Protein AF-A0AA90Q132-F1 (afdb_monomer_lite)

Secondary structure (DSSP, 8-state):
--------------------------GGGG---TTTS-HHHHHHHHHHTGGG-EEEESSPEES---TTTHHHHHHTTT---EEPEEEETT-S-----EEHHHHHHHHHHHHHHTEE-SSSB--PPPHHHHHHHHHHHHHHHHHHHHHHHHHHTTSS-TTS---PPPPP------

Foldseek 3Di:
DDDDDDDDDDDPPPPPPPPPPPPVPDLPPLDDDLVPDALVVVLVSQLVPLVVQEREDADKDFQSDDPVNLVVLLVCLPFPRKGHWYFYPPDPDEDGIDGSNQVSLQVLPQVVVRIPRPDRTTDDDDVVSSVVSVVVVVVVVVVVVVVVVVVVVVPPPPPDDDDDDDDDDDDDDD

pLDDT: mean 77.39, std 23.05, range [33.34, 98.44]

Radius of gyration: 30.95 Å; chains: 1; bounding box: 40×124×74 Å

Sequence (174 aa):
MKTLTKYALMLGFSFLFAAGSINSWSADDTGFDFSRESPTDFLIFLQKNKNQKIYFIREPVVNWLNDEHIPALIDLLDSQEECMSVALRASSMIQMGSTVGNEAAFLITGYRAGKFPANLSSRTLSEEDKNEIRAWWREIQTNNTFKRRSTHHYYADSHRPWKYPSFPRTLAKE

Structure (mmCIF, N/CA/C/O backbone):
data_AF-A0AA90Q132-F1
#
_entry.id   AF-A0AA90Q132-F1
#
loop_
_atom_site.group_PDB
_atom_site.id
_atom_site.type_symbol
_atom_site.label_atom_id
_atom_site.label_alt_id
_atom_site.label_comp_id
_atom_site.label_asym_id
_atom_site.label_entity_id
_atom_site.label_seq_id
_atom_site.pdbx_PDB_ins_code
_atom_site.Cartn_x
_atom_site.Cartn_y
_atom_site.Cartn_z
_atom_site.occupancy
_atom_site.B_iso_or_equiv
_atom_site.auth_seq_id
_atom_site.auth_comp_id
_atom_site.auth_asym_id
_atom_site.a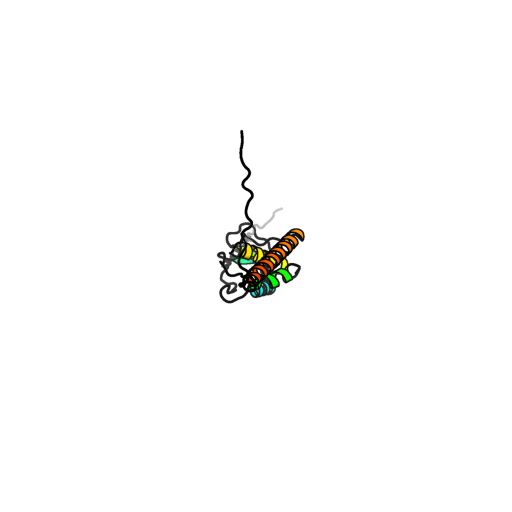uth_atom_id
_atom_site.pdbx_PDB_model_num
ATOM 1 N N . MET A 1 1 ? -15.739 76.592 22.055 1.00 39.75 1 MET A N 1
ATOM 2 C CA . MET A 1 1 ? -14.989 77.210 20.932 1.00 39.75 1 MET A CA 1
ATOM 3 C C . MET A 1 1 ? -13.580 77.497 21.442 1.00 39.75 1 MET A C 1
ATOM 5 O O . MET A 1 1 ? -13.490 78.213 22.417 1.00 39.75 1 MET A O 1
ATOM 9 N N . LYS A 1 2 ? -12.457 76.976 20.951 1.00 41.00 2 LYS A N 1
ATOM 10 C CA . LYS A 1 2 ? -12.086 76.211 19.756 1.00 41.00 2 LYS A CA 1
ATOM 11 C C . LYS A 1 2 ? -10.957 75.242 20.155 1.00 41.00 2 LYS A C 1
ATOM 13 O O . LYS A 1 2 ? -10.183 75.521 21.062 1.00 41.00 2 LYS A O 1
ATOM 18 N N . THR A 1 3 ? -10.923 74.116 19.462 1.00 43.38 3 THR A N 1
ATOM 19 C CA . THR A 1 3 ? -10.038 72.959 19.610 1.00 43.38 3 THR A CA 1
ATOM 20 C C . THR A 1 3 ? -8.593 73.239 19.171 1.00 43.38 3 THR A C 1
ATOM 22 O O . THR A 1 3 ? -8.357 73.615 18.024 1.00 43.38 3 THR A O 1
ATOM 25 N N . LEU A 1 4 ? -7.644 72.965 20.063 1.00 48.53 4 LEU A N 1
ATOM 26 C CA . LEU A 1 4 ? -6.229 72.651 19.817 1.00 48.53 4 LEU A CA 1
ATOM 27 C C . LEU A 1 4 ? -6.108 71.164 20.219 1.00 48.53 4 LEU A C 1
ATOM 29 O O . LEU A 1 4 ? -6.662 70.781 21.239 1.00 48.53 4 LEU A O 1
ATOM 33 N N . THR A 1 5 ? -5.510 70.223 19.494 1.00 44.28 5 THR A N 1
ATOM 34 C CA . THR A 1 5 ? -4.209 70.270 18.836 1.00 44.28 5 THR A CA 1
ATOM 35 C C . THR A 1 5 ? -4.123 69.075 17.880 1.00 44.28 5 THR A C 1
ATOM 37 O O . THR A 1 5 ? -4.525 67.968 18.232 1.00 44.28 5 THR A O 1
ATOM 40 N N . LYS A 1 6 ? -3.617 69.295 16.665 1.00 50.53 6 LYS A N 1
ATOM 41 C CA . LYS A 1 6 ? -3.332 68.253 15.673 1.00 50.53 6 LYS A CA 1
ATOM 42 C C . LYS A 1 6 ? -1.938 67.673 15.957 1.00 50.53 6 LYS A C 1
ATOM 44 O O . LYS A 1 6 ? -0.950 68.281 15.566 1.00 50.53 6 LYS A O 1
ATOM 49 N N . TYR A 1 7 ? -1.876 66.519 16.613 1.00 57.53 7 TYR A N 1
ATOM 50 C CA . TYR A 1 7 ? -0.712 65.622 16.624 1.00 57.53 7 TYR A CA 1
ATOM 51 C C . TYR A 1 7 ? -1.192 64.321 15.958 1.00 57.53 7 TYR A C 1
ATOM 53 O O . TYR A 1 7 ? -2.204 63.769 16.373 1.00 57.53 7 TYR A O 1
ATOM 61 N N . ALA A 1 8 ? -0.713 63.914 14.781 1.00 44.75 8 ALA A N 1
ATOM 62 C CA . ALA A 1 8 ? 0.640 63.434 14.503 1.00 44.75 8 ALA A CA 1
ATOM 63 C C . ALA A 1 8 ? 1.044 62.308 15.466 1.00 44.75 8 ALA A C 1
ATOM 65 O O . ALA A 1 8 ? 1.595 62.590 16.519 1.00 44.75 8 ALA A O 1
ATOM 66 N N . LEU A 1 9 ? 0.740 61.059 15.102 1.00 42.00 9 LEU A N 1
ATOM 67 C CA . LEU A 1 9 ? 1.592 59.868 15.261 1.00 42.00 9 LEU A CA 1
ATOM 68 C C . LEU A 1 9 ? 0.799 58.662 14.715 1.00 42.00 9 LEU A C 1
ATOM 70 O O . LEU A 1 9 ? -0.286 58.354 15.187 1.00 42.00 9 LEU A O 1
ATOM 74 N N . MET A 1 10 ? 1.206 58.103 13.575 1.00 45.69 10 MET A N 1
ATOM 75 C CA . MET A 1 10 ? 1.984 56.857 13.551 1.00 45.69 10 MET A CA 1
ATOM 76 C C . MET A 1 10 ? 1.264 55.690 14.237 1.00 45.69 10 MET A C 1
ATOM 78 O O . MET A 1 10 ? 1.509 55.405 15.400 1.00 45.69 10 MET A O 1
ATOM 82 N N . LEU A 1 11 ? 0.463 54.954 13.468 1.00 45.81 11 LEU A N 1
ATOM 83 C CA . LEU A 1 11 ? 0.339 53.507 13.633 1.00 45.81 11 LEU A CA 1
ATOM 84 C C . LEU A 1 11 ? 0.371 52.899 12.233 1.00 45.81 11 LEU A C 1
ATOM 86 O O . LEU A 1 11 ? -0.648 52.681 11.582 1.00 45.81 11 LEU A O 1
ATOM 90 N N . GLY A 1 12 ? 1.601 52.728 11.744 1.00 42.31 12 GLY A N 1
ATOM 91 C CA . GLY A 1 12 ? 1.884 51.914 10.576 1.00 42.31 12 GLY A CA 1
ATOM 92 C C . GLY A 1 12 ? 1.398 50.498 10.846 1.00 42.31 12 GLY A C 1
ATOM 93 O O . GLY A 1 12 ? 1.901 49.816 11.737 1.00 42.31 12 GLY A O 1
ATOM 94 N N . PHE A 1 13 ? 0.404 50.069 10.079 1.00 44.84 13 PHE A N 1
ATOM 95 C CA . PHE A 1 13 ? 0.028 48.669 9.996 1.00 44.84 13 PHE A CA 1
ATOM 96 C C . PHE A 1 13 ? 1.105 47.968 9.167 1.00 44.84 13 PHE A C 1
ATOM 98 O O . PHE A 1 13 ? 1.002 47.830 7.949 1.00 44.84 13 PHE A O 1
ATOM 105 N N . SER A 1 14 ? 2.189 47.582 9.836 1.00 43.19 14 SER A N 1
ATOM 106 C CA . SER A 1 14 ? 3.137 46.610 9.312 1.00 43.19 14 SER A CA 1
ATOM 107 C C . SER A 1 14 ? 2.397 45.284 9.164 1.00 43.19 14 SER A C 1
ATOM 109 O O . SER A 1 14 ? 2.371 44.466 10.081 1.00 43.19 14 SER A O 1
ATOM 111 N N . PHE A 1 15 ? 1.771 45.071 8.006 1.00 43.59 15 PHE A N 1
ATOM 112 C CA . PHE A 1 15 ? 1.463 43.731 7.533 1.00 43.59 15 PHE A CA 1
ATOM 113 C C . PHE A 1 15 ? 2.808 43.046 7.284 1.00 43.59 15 PHE A C 1
ATOM 115 O O . PHE A 1 15 ? 3.378 43.119 6.195 1.00 43.59 15 PHE A O 1
ATOM 122 N N . LEU A 1 16 ? 3.337 42.395 8.322 1.00 44.22 16 LEU A N 1
ATOM 123 C CA . LEU A 1 16 ? 4.221 41.263 8.120 1.00 44.22 16 LEU A CA 1
ATOM 124 C C . LEU A 1 16 ? 3.397 40.224 7.355 1.00 44.22 16 LEU A C 1
ATOM 126 O O . LEU A 1 16 ? 2.706 39.394 7.941 1.00 44.22 16 LEU A O 1
ATOM 130 N N . PHE A 1 17 ? 3.491 40.255 6.026 1.00 44.28 17 PHE A N 1
ATOM 131 C CA . PHE A 1 17 ? 3.510 39.009 5.287 1.00 44.28 17 PHE A CA 1
ATOM 132 C C . PHE A 1 17 ? 4.726 38.262 5.824 1.00 44.28 17 PHE A C 1
ATOM 134 O O . PHE A 1 17 ? 5.857 38.474 5.387 1.00 44.28 17 PHE A O 1
ATOM 141 N N . ALA A 1 18 ? 4.498 37.414 6.826 1.00 46.06 18 ALA A N 1
ATOM 142 C CA . ALA A 1 18 ? 5.323 36.240 6.961 1.00 46.06 18 ALA A CA 1
ATOM 143 C C . ALA A 1 18 ? 5.229 35.569 5.591 1.00 46.06 18 ALA A C 1
ATOM 145 O O . ALA A 1 18 ? 4.202 34.984 5.241 1.00 46.06 18 ALA A O 1
ATOM 146 N N . ALA A 1 19 ? 6.272 35.739 4.779 1.00 45.31 19 ALA A N 1
ATOM 147 C CA . ALA A 1 19 ? 6.611 34.765 3.771 1.00 45.31 19 ALA A CA 1
ATOM 148 C C . ALA A 1 19 ? 6.796 33.478 4.570 1.00 45.31 19 ALA A C 1
ATOM 150 O O . ALA A 1 19 ? 7.870 33.211 5.106 1.00 45.31 19 ALA A O 1
ATOM 151 N N . GLY A 1 20 ? 5.688 32.763 4.782 1.00 40.72 20 GLY A N 1
ATOM 152 C CA . GLY A 1 20 ? 5.710 31.397 5.237 1.00 40.72 20 GLY A CA 1
ATOM 153 C C . GLY A 1 20 ? 6.601 30.722 4.229 1.00 40.72 20 GLY A C 1
ATOM 154 O O . GLY A 1 20 ? 6.230 30.604 3.062 1.00 40.72 20 GLY A O 1
ATOM 155 N N . SER A 1 21 ? 7.825 30.441 4.664 1.00 42.78 21 SER A N 1
ATOM 156 C CA . SER A 1 21 ? 8.783 29.667 3.914 1.00 42.78 21 SER A CA 1
ATOM 157 C C . SER A 1 21 ? 8.028 28.413 3.514 1.00 42.78 21 SER A C 1
ATOM 159 O O . SER A 1 21 ? 7.738 27.552 4.346 1.00 42.78 21 SER A O 1
ATOM 161 N N . ILE A 1 22 ? 7.612 28.358 2.251 1.00 44.25 22 ILE A N 1
ATOM 162 C CA . ILE A 1 22 ? 7.293 27.112 1.583 1.00 44.25 22 ILE A CA 1
ATOM 163 C C . ILE A 1 22 ? 8.624 26.390 1.556 1.00 44.25 22 ILE A C 1
ATOM 165 O O . ILE A 1 22 ? 9.394 26.495 0.605 1.00 44.25 22 ILE A O 1
ATOM 169 N N . ASN A 1 23 ? 8.938 25.738 2.675 1.00 43.12 23 ASN A N 1
ATOM 170 C CA . ASN A 1 23 ? 9.980 24.748 2.729 1.00 43.12 23 ASN A CA 1
ATOM 171 C C . ASN A 1 23 ? 9.612 23.806 1.595 1.00 43.12 23 ASN A C 1
ATOM 173 O O . ASN A 1 23 ? 8.581 23.134 1.640 1.00 43.12 23 ASN A O 1
ATOM 177 N N . SER A 1 24 ? 10.393 23.890 0.521 1.00 39.69 24 SER A N 1
ATOM 178 C CA . SER A 1 24 ? 10.368 22.958 -0.583 1.00 39.69 24 SER A CA 1
ATOM 179 C C . SER A 1 24 ? 10.647 21.605 0.047 1.00 39.69 24 SER A C 1
ATOM 181 O O . SER A 1 24 ? 11.804 21.233 0.227 1.00 39.69 24 SER A O 1
ATOM 183 N N . TRP A 1 25 ? 9.579 20.924 0.457 1.00 41.41 25 TRP A N 1
ATOM 184 C CA . TRP A 1 25 ? 9.611 19.595 1.029 1.00 41.41 25 TRP A CA 1
ATOM 185 C C . TRP A 1 25 ? 10.136 18.700 -0.087 1.00 41.41 25 TRP A C 1
ATOM 187 O O . TRP A 1 25 ? 9.434 18.339 -1.036 1.00 41.41 25 TRP A O 1
ATOM 197 N N . SER A 1 26 ? 11.447 18.482 -0.060 1.00 39.34 26 SER A N 1
ATOM 198 C CA . SER A 1 26 ? 12.091 17.491 -0.892 1.00 39.34 26 SER A CA 1
ATOM 199 C C . SER A 1 26 ? 11.630 16.146 -0.358 1.00 39.34 26 SER A C 1
ATOM 201 O O . SER A 1 26 ? 11.848 15.835 0.809 1.00 39.34 26 SER A O 1
ATOM 203 N N . ALA A 1 27 ? 10.959 15.379 -1.210 1.00 46.25 27 ALA A N 1
ATOM 204 C CA . ALA A 1 27 ? 10.507 14.019 -0.934 1.00 46.25 27 ALA A CA 1
ATOM 205 C C . ALA A 1 27 ? 11.649 13.080 -0.476 1.00 46.25 27 ALA A C 1
ATOM 207 O O . ALA A 1 27 ? 11.389 12.046 0.129 1.00 46.25 27 ALA A O 1
ATOM 208 N N . ASP A 1 28 ? 12.906 13.468 -0.714 1.00 48.69 28 ASP A N 1
ATOM 209 C CA . ASP A 1 28 ? 14.078 12.629 -0.461 1.00 48.69 28 ASP A CA 1
ATOM 210 C C . ASP A 1 28 ? 14.627 12.749 0.981 1.00 48.69 28 ASP A C 1
ATOM 212 O O . ASP A 1 28 ? 15.424 11.912 1.390 1.00 48.69 28 ASP A O 1
ATOM 216 N N . ASP A 1 29 ? 14.192 13.726 1.791 1.00 50.12 29 ASP A N 1
ATOM 217 C CA . ASP A 1 29 ? 14.781 13.976 3.130 1.00 50.12 29 ASP A CA 1
ATOM 218 C C . ASP A 1 29 ? 14.084 13.208 4.278 1.00 50.12 29 ASP A C 1
ATOM 220 O O . ASP A 1 29 ? 14.482 13.290 5.437 1.00 50.12 29 ASP A O 1
ATOM 224 N N . THR A 1 30 ? 13.029 12.437 3.973 1.00 55.03 30 THR A N 1
ATOM 225 C CA . THR A 1 30 ? 12.282 11.628 4.964 1.00 55.03 30 THR A CA 1
ATOM 226 C C . THR A 1 30 ? 12.752 10.167 5.103 1.00 55.03 30 THR A C 1
ATOM 228 O O . THR A 1 30 ? 12.241 9.459 5.965 1.00 55.03 30 THR A O 1
ATOM 231 N N . GLY A 1 31 ? 13.756 9.718 4.335 1.00 71.88 31 GLY A N 1
ATOM 232 C CA . GLY A 1 31 ? 14.690 8.672 4.792 1.00 71.88 31 GLY A CA 1
ATOM 233 C C . GLY A 1 31 ? 14.300 7.184 4.718 1.00 71.88 31 GLY A C 1
ATOM 234 O O . GLY A 1 31 ? 14.988 6.390 5.351 1.00 71.88 31 GLY A O 1
ATOM 235 N N . PHE A 1 32 ? 13.261 6.775 3.977 1.00 89.88 32 PHE A N 1
ATOM 236 C CA . PHE A 1 32 ? 12.976 5.341 3.767 1.00 89.88 32 PHE A CA 1
ATOM 237 C C . PHE A 1 32 ? 13.800 4.766 2.603 1.00 89.88 32 PHE A C 1
ATOM 239 O O . PHE A 1 32 ? 13.752 5.299 1.491 1.00 89.88 32 PHE A O 1
ATOM 246 N N . ASP A 1 33 ? 14.532 3.674 2.836 1.00 92.19 33 ASP A N 1
ATOM 247 C CA . ASP A 1 33 ? 15.397 3.051 1.828 1.00 92.19 33 ASP A CA 1
ATOM 248 C C . ASP A 1 33 ? 14.713 1.859 1.138 1.00 92.19 33 ASP A C 1
ATOM 250 O O . ASP A 1 33 ? 14.815 0.708 1.570 1.00 92.19 33 ASP A O 1
ATOM 254 N N . PHE A 1 34 ? 14.068 2.127 -0.001 1.00 92.12 34 PHE A N 1
ATOM 255 C CA . PHE A 1 34 ? 13.414 1.108 -0.834 1.00 92.12 34 PHE A CA 1
ATOM 256 C C . PHE A 1 34 ? 14.363 0.016 -1.357 1.00 92.12 34 PHE A C 1
ATOM 258 O O . PHE A 1 34 ? 13.898 -1.031 -1.798 1.00 92.12 34 PHE A O 1
ATOM 265 N N . SER A 1 35 ? 15.684 0.223 -1.338 1.00 90.75 35 SER A N 1
ATOM 266 C CA . SER A 1 35 ? 16.638 -0.804 -1.775 1.00 90.75 35 SER A CA 1
ATOM 267 C C . SER A 1 35 ? 16.934 -1.850 -0.698 1.00 90.75 35 SER A C 1
ATOM 269 O O . SER A 1 35 ? 17.453 -2.923 -1.011 1.00 90.75 35 SER A O 1
ATOM 271 N N . ARG A 1 36 ? 16.608 -1.551 0.565 1.00 91.25 36 ARG A N 1
ATOM 272 C CA . ARG A 1 36 ? 16.961 -2.378 1.728 1.00 91.25 36 ARG A CA 1
ATOM 273 C C . ARG A 1 36 ? 15.764 -2.825 2.552 1.00 91.25 36 ARG A C 1
ATOM 275 O O . ARG A 1 36 ? 15.854 -3.860 3.206 1.00 91.25 36 ARG A O 1
ATOM 282 N N . GLU A 1 37 ? 14.690 -2.047 2.554 1.00 94.81 37 GLU A N 1
ATOM 283 C CA . GLU A 1 37 ? 13.533 -2.266 3.417 1.00 94.81 37 GLU A CA 1
ATOM 284 C C . GLU A 1 37 ? 12.365 -2.911 2.663 1.00 94.81 37 GLU A C 1
ATOM 286 O O . GLU A 1 37 ? 12.188 -2.733 1.452 1.00 94.81 37 GLU A O 1
ATOM 291 N N . SER A 1 38 ? 11.563 -3.692 3.391 1.00 95.81 38 SER A N 1
ATOM 292 C CA . SER A 1 38 ? 10.428 -4.420 2.826 1.00 95.81 38 SER A CA 1
ATOM 293 C C . SER A 1 38 ? 9.169 -3.545 2.716 1.00 95.81 38 SER A C 1
ATOM 295 O O . SER A 1 38 ? 9.051 -2.517 3.389 1.00 95.81 38 SER A O 1
ATOM 297 N N . PRO A 1 39 ? 8.160 -3.960 1.928 1.00 97.31 39 PRO A N 1
ATOM 298 C CA . PRO A 1 39 ? 6.874 -3.262 1.877 1.00 97.31 39 PRO A CA 1
ATOM 299 C C . PRO A 1 39 ? 6.164 -3.153 3.232 1.00 97.31 39 PRO A C 1
ATOM 301 O O . PRO A 1 39 ? 5.476 -2.169 3.491 1.00 97.31 39 PRO A O 1
ATOM 304 N N . THR A 1 40 ? 6.341 -4.132 4.120 1.00 97.50 40 THR A N 1
ATOM 305 C CA . THR A 1 40 ? 5.759 -4.083 5.467 1.00 97.50 40 THR A CA 1
ATOM 306 C C . THR A 1 40 ? 6.504 -3.086 6.356 1.00 97.50 40 THR A C 1
ATOM 308 O O . THR A 1 40 ? 5.863 -2.345 7.101 1.00 97.50 40 THR A O 1
ATOM 311 N N . ASP A 1 41 ? 7.834 -2.995 6.233 1.00 97.50 41 ASP A N 1
ATOM 312 C CA . ASP A 1 41 ? 8.627 -1.966 6.925 1.00 97.50 41 ASP A CA 1
ATOM 313 C C . ASP A 1 41 ? 8.196 -0.564 6.495 1.00 97.50 41 ASP A C 1
ATOM 315 O O . ASP A 1 41 ? 8.077 0.337 7.327 1.00 97.50 41 ASP A O 1
ATOM 319 N N . PHE A 1 42 ? 7.854 -0.400 5.215 1.00 97.56 42 PHE A N 1
ATOM 320 C CA . PHE A 1 42 ? 7.302 0.848 4.708 1.00 97.56 42 PHE A CA 1
ATOM 321 C C . PHE A 1 42 ? 5.981 1.208 5.389 1.00 97.56 42 PHE A C 1
ATOM 323 O O . PHE A 1 42 ? 5.832 2.330 5.864 1.00 97.56 42 PHE A O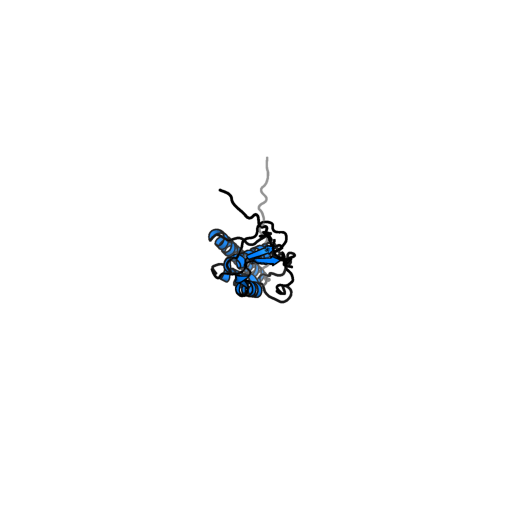 1
ATOM 330 N N . LEU A 1 43 ? 5.041 0.267 5.528 1.00 98.06 43 LEU A N 1
ATOM 331 C CA . LEU A 1 43 ? 3.785 0.518 6.249 1.00 98.06 43 LEU A CA 1
ATOM 332 C C . LEU A 1 43 ? 4.026 0.908 7.716 1.00 98.06 43 LEU A C 1
ATOM 334 O O . LEU A 1 43 ? 3.397 1.844 8.217 1.00 98.06 43 LEU A O 1
ATOM 338 N N . ILE A 1 44 ? 4.979 0.255 8.387 1.00 97.69 44 ILE A N 1
ATOM 339 C CA . ILE A 1 44 ? 5.391 0.605 9.755 1.00 97.69 44 ILE A CA 1
ATOM 340 C C . ILE A 1 44 ? 5.967 2.026 9.794 1.00 97.69 44 ILE A C 1
ATOM 342 O O . ILE A 1 44 ? 5.648 2.810 10.693 1.00 97.69 44 ILE A O 1
ATOM 346 N N . PHE A 1 45 ? 6.805 2.384 8.825 1.00 96.75 45 PHE A N 1
ATOM 347 C CA . PHE A 1 45 ? 7.348 3.729 8.682 1.00 96.75 45 PHE A CA 1
ATOM 348 C C . PHE A 1 45 ? 6.235 4.770 8.470 1.00 96.75 45 PHE A C 1
ATOM 350 O O . PHE A 1 45 ? 6.228 5.802 9.151 1.00 96.75 45 PHE A O 1
ATOM 357 N N . LEU A 1 46 ? 5.257 4.492 7.599 1.00 96.44 46 LEU A N 1
ATOM 358 C CA . LEU A 1 46 ? 4.117 5.380 7.350 1.00 96.44 46 LEU A CA 1
ATOM 359 C C . LEU A 1 46 ? 3.293 5.611 8.619 1.00 96.44 46 LEU A C 1
ATOM 361 O O . LEU A 1 46 ? 2.867 6.733 8.904 1.00 96.44 46 LEU A O 1
ATOM 365 N N . GLN A 1 47 ? 3.074 4.550 9.390 1.00 96.94 47 GLN A N 1
ATOM 366 C CA . GLN A 1 47 ? 2.325 4.597 10.638 1.00 96.94 47 GLN A CA 1
ATOM 367 C C . GLN A 1 47 ? 3.057 5.401 11.719 1.00 96.94 47 GLN A C 1
ATOM 369 O O . GLN A 1 47 ? 2.463 6.280 12.349 1.00 96.94 47 GLN A O 1
ATOM 374 N N . LYS A 1 48 ? 4.358 5.151 11.919 1.00 95.94 48 LYS A N 1
ATOM 375 C CA . LYS A 1 48 ? 5.185 5.875 12.903 1.00 95.94 48 LYS A CA 1
ATOM 376 C C . LYS A 1 48 ? 5.186 7.384 12.659 1.00 95.94 48 LYS A C 1
ATOM 378 O O . LYS A 1 48 ? 5.219 8.161 13.609 1.00 95.94 48 LYS A O 1
ATOM 383 N N . ASN A 1 49 ? 5.091 7.792 11.397 1.00 94.19 49 ASN A N 1
ATOM 384 C CA . ASN A 1 49 ? 5.139 9.189 10.977 1.00 94.19 49 ASN A CA 1
ATOM 385 C C . ASN A 1 49 ? 3.757 9.774 10.627 1.00 94.19 49 ASN A C 1
ATOM 387 O O . ASN A 1 49 ? 3.676 10.832 10.006 1.00 94.19 49 ASN A O 1
ATOM 391 N N . LYS A 1 50 ? 2.652 9.154 11.072 1.00 93.31 50 LYS A N 1
ATOM 392 C CA . LYS A 1 50 ? 1.262 9.551 10.750 1.00 93.31 50 LYS A CA 1
ATOM 393 C C . LYS A 1 50 ? 0.919 11.039 10.930 1.00 93.31 50 LYS A C 1
ATOM 395 O O . LYS A 1 50 ? -0.008 11.544 10.299 1.00 93.31 50 LYS A O 1
ATOM 400 N N . ASN A 1 51 ? 1.663 11.764 11.766 1.00 90.94 51 ASN A N 1
ATOM 401 C CA . ASN A 1 51 ? 1.470 13.198 11.995 1.00 90.94 51 ASN A CA 1
ATOM 402 C C . ASN A 1 51 ? 1.884 14.074 10.799 1.00 90.94 51 ASN A C 1
ATOM 404 O O . ASN A 1 51 ? 1.358 15.174 10.662 1.00 90.94 51 ASN A O 1
ATOM 408 N N . GLN A 1 52 ? 2.769 13.594 9.919 1.00 88.75 52 GLN A N 1
ATOM 409 C CA . GLN A 1 52 ? 3.165 14.295 8.688 1.00 88.75 52 GLN A CA 1
ATOM 410 C C . GLN A 1 52 ? 2.096 14.208 7.586 1.00 88.75 52 GLN A C 1
ATOM 412 O O . GLN A 1 52 ? 2.135 14.979 6.632 1.00 88.75 52 GLN A O 1
ATOM 417 N N . LYS A 1 53 ? 1.108 13.317 7.755 1.00 89.44 53 LYS A N 1
ATOM 418 C CA . LYS A 1 53 ? -0.067 13.088 6.897 1.00 89.44 53 LYS A CA 1
ATOM 419 C C . LYS A 1 53 ? 0.213 12.576 5.484 1.00 89.44 53 LYS A C 1
ATOM 421 O O . LYS A 1 53 ? -0.600 11.783 5.026 1.00 89.44 53 LYS A O 1
ATOM 426 N N . ILE A 1 54 ? 1.299 12.967 4.818 1.00 91.94 54 ILE A N 1
ATOM 427 C CA . ILE A 1 54 ? 1.636 12.524 3.457 1.00 91.94 54 ILE A CA 1
ATOM 428 C C . ILE A 1 54 ? 3.113 12.144 3.370 1.00 91.94 54 ILE A C 1
ATOM 430 O O . ILE A 1 54 ? 3.978 12.884 3.834 1.00 91.94 54 ILE A O 1
ATOM 434 N N . TYR A 1 55 ? 3.388 11.040 2.685 1.00 93.25 55 TYR A N 1
ATOM 435 C CA . TYR A 1 55 ? 4.703 10.679 2.185 1.00 93.25 55 TYR A CA 1
ATOM 436 C C . TYR A 1 55 ? 4.749 10.834 0.662 1.00 93.25 55 TYR A C 1
ATOM 438 O O . TYR A 1 55 ? 3.930 10.258 -0.062 1.00 93.25 55 TYR A O 1
ATOM 446 N N . PHE A 1 56 ? 5.714 11.612 0.171 1.00 92.12 56 PHE A N 1
ATOM 447 C CA . PHE A 1 56 ? 5.905 11.809 -1.261 1.00 92.12 56 PHE A CA 1
ATOM 448 C C . PHE A 1 56 ? 6.947 10.844 -1.811 1.00 92.12 56 PHE A C 1
ATOM 450 O O . PHE A 1 56 ? 8.051 10.751 -1.291 1.00 92.12 56 PHE A O 1
ATOM 457 N N . ILE A 1 57 ? 6.618 10.196 -2.923 1.00 91.62 57 ILE A N 1
ATOM 458 C CA . ILE A 1 57 ? 7.564 9.420 -3.718 1.00 91.62 57 ILE A CA 1
ATOM 459 C C . ILE A 1 57 ? 7.954 10.247 -4.939 1.00 91.62 57 ILE A C 1
ATOM 461 O O . ILE A 1 57 ? 7.101 10.779 -5.660 1.00 91.62 57 ILE A O 1
ATOM 465 N N . ARG A 1 58 ? 9.262 10.385 -5.161 1.00 89.44 58 ARG A N 1
ATOM 466 C CA . ARG A 1 58 ? 9.803 11.167 -6.273 1.00 89.44 58 ARG A CA 1
ATOM 467 C C . ARG A 1 58 ? 9.557 10.488 -7.617 1.00 89.44 58 ARG A C 1
ATOM 469 O O . ARG A 1 58 ? 9.077 11.138 -8.543 1.00 89.44 58 ARG A O 1
ATOM 476 N N . GLU A 1 59 ? 9.853 9.198 -7.700 1.00 90.31 59 GLU A N 1
ATOM 477 C CA . GLU A 1 59 ? 9.692 8.379 -8.899 1.00 90.31 59 GLU A CA 1
ATOM 478 C C . GLU A 1 59 ? 9.234 6.957 -8.542 1.00 90.31 59 GLU A C 1
ATOM 480 O O . GLU A 1 59 ? 9.576 6.469 -7.465 1.00 90.31 59 GLU A O 1
ATOM 485 N N . PRO A 1 60 ? 8.443 6.284 -9.400 1.00 93.00 60 PRO A N 1
ATOM 486 C CA . PRO A 1 60 ? 8.027 4.912 -9.137 1.00 93.00 60 PRO A CA 1
ATOM 487 C C . PRO A 1 60 ? 9.215 3.947 -9.057 1.00 93.00 60 PRO A C 1
ATOM 489 O O . PRO A 1 60 ? 10.074 3.930 -9.936 1.00 93.00 60 PRO A O 1
ATOM 492 N N . VAL A 1 61 ? 9.196 3.073 -8.057 1.00 93.06 61 VAL A N 1
ATOM 493 C CA . VAL A 1 61 ? 10.159 1.989 -7.868 1.00 93.06 61 VAL A CA 1
ATOM 494 C C . VAL A 1 61 ? 9.637 0.727 -8.558 1.00 93.06 61 VAL A C 1
ATOM 496 O O . VAL A 1 61 ? 8.496 0.310 -8.347 1.00 93.06 61 VAL A O 1
ATOM 499 N N . VAL A 1 62 ? 10.460 0.115 -9.406 1.00 94.38 62 VAL A N 1
ATOM 500 C CA . VAL A 1 62 ? 10.094 -1.054 -10.225 1.00 94.38 62 VAL A CA 1
ATOM 501 C C . VAL A 1 62 ? 10.572 -2.339 -9.549 1.00 94.38 62 VAL A C 1
ATOM 503 O O . VAL A 1 62 ? 11.666 -2.366 -8.996 1.00 94.38 62 VAL A O 1
ATOM 506 N N . ASN A 1 63 ? 9.770 -3.409 -9.611 1.00 90.62 63 ASN A N 1
ATOM 507 C CA . ASN A 1 63 ? 10.102 -4.745 -9.080 1.00 90.62 63 ASN A CA 1
ATOM 508 C C . ASN A 1 63 ? 10.472 -4.804 -7.582 1.00 90.62 63 ASN A C 1
ATOM 510 O O . ASN A 1 63 ? 11.094 -5.766 -7.139 1.00 90.62 63 ASN A O 1
ATOM 514 N N . TRP A 1 64 ? 10.094 -3.798 -6.790 1.00 95.19 64 TRP A N 1
ATOM 515 C CA . TRP A 1 64 ? 10.356 -3.793 -5.347 1.00 95.19 64 TRP A CA 1
ATOM 516 C C . TRP A 1 64 ? 9.443 -4.760 -4.573 1.00 95.19 64 TRP A C 1
ATOM 518 O O . TRP A 1 64 ? 9.856 -5.372 -3.589 1.00 95.19 64 TRP A O 1
ATOM 528 N N . LEU A 1 65 ? 8.205 -4.950 -5.040 1.00 96.00 65 LEU A N 1
ATOM 529 C CA . LEU A 1 65 ? 7.283 -5.943 -4.490 1.00 96.00 65 LEU A CA 1
ATOM 530 C C . LEU A 1 65 ? 7.389 -7.272 -5.244 1.00 96.00 65 LEU A C 1
ATOM 532 O O . LEU A 1 65 ? 7.502 -7.282 -6.468 1.00 96.00 65 LEU A O 1
ATOM 536 N N . ASN A 1 66 ? 7.274 -8.381 -4.516 1.00 94.44 66 ASN A N 1
ATOM 537 C CA . ASN A 1 66 ? 7.264 -9.740 -5.050 1.00 94.44 66 ASN A CA 1
ATOM 538 C C . ASN A 1 66 ? 6.163 -10.578 -4.366 1.00 94.44 66 ASN A C 1
ATOM 540 O O . ASN A 1 66 ? 5.530 -10.124 -3.408 1.00 94.44 66 ASN A O 1
ATOM 544 N N . ASP A 1 67 ? 5.949 -11.802 -4.852 1.00 94.00 67 ASP A N 1
ATOM 545 C CA . ASP A 1 67 ? 4.911 -12.729 -4.385 1.00 94.00 67 ASP A CA 1
ATOM 546 C C . ASP A 1 67 ? 4.969 -13.021 -2.875 1.00 94.00 67 ASP A C 1
ATOM 548 O O . ASP A 1 67 ? 3.926 -13.239 -2.257 1.00 94.00 67 ASP A O 1
ATOM 552 N N . GLU A 1 68 ? 6.160 -13.022 -2.268 1.00 94.62 68 GLU A N 1
ATOM 553 C CA . GLU A 1 68 ? 6.357 -13.354 -0.849 1.00 94.62 68 GLU A CA 1
ATOM 554 C C . GLU A 1 68 ? 5.821 -12.262 0.081 1.00 94.62 68 GLU A C 1
ATOM 556 O O . GLU A 1 68 ? 5.434 -12.544 1.214 1.00 94.62 68 GLU A O 1
ATOM 561 N N . HIS A 1 69 ? 5.736 -11.022 -0.404 1.00 96.19 69 HIS A N 1
ATOM 562 C CA . HIS A 1 69 ? 5.210 -9.897 0.366 1.00 96.19 69 HIS A CA 1
ATOM 563 C C . HIS A 1 69 ? 3.675 -9.870 0.407 1.00 96.19 69 HIS A C 1
ATOM 565 O O . HIS A 1 69 ? 3.087 -9.311 1.333 1.00 96.19 69 HIS A O 1
ATOM 571 N N . ILE A 1 70 ? 3.003 -10.466 -0.583 1.00 96.94 70 ILE A N 1
ATOM 572 C CA . ILE A 1 70 ? 1.550 -10.331 -0.761 1.00 96.94 70 ILE A CA 1
ATOM 573 C C . ILE A 1 70 ? 0.729 -10.898 0.404 1.00 96.94 70 ILE A C 1
ATOM 575 O O . ILE A 1 70 ? -0.187 -10.197 0.828 1.00 96.94 70 ILE A O 1
ATOM 579 N N . PRO A 1 71 ? 1.026 -12.084 0.977 1.00 97.12 71 PRO A N 1
ATOM 580 C CA . PRO A 1 71 ? 0.272 -12.601 2.119 1.00 97.12 71 PRO A CA 1
ATOM 581 C C . PRO A 1 71 ? 0.181 -11.608 3.284 1.00 97.12 71 PRO A C 1
ATOM 583 O O . PRO A 1 71 ? -0.916 -11.318 3.750 1.00 97.12 71 PRO A O 1
ATOM 586 N N . ALA A 1 72 ? 1.311 -11.014 3.683 1.00 97.69 72 ALA A N 1
ATOM 587 C CA . ALA A 1 72 ? 1.346 -10.057 4.787 1.00 97.69 72 ALA A CA 1
ATOM 588 C C . ALA A 1 72 ? 0.541 -8.784 4.479 1.00 97.69 72 ALA A C 1
ATOM 590 O O . ALA A 1 72 ? -0.135 -8.248 5.351 1.00 97.69 72 ALA A O 1
ATOM 591 N N . LEU A 1 73 ? 0.572 -8.309 3.230 1.00 98.06 73 LEU A N 1
ATOM 592 C CA . LEU A 1 73 ? -0.219 -7.148 2.813 1.00 98.06 73 LEU A CA 1
ATOM 593 C C . LEU A 1 73 ? -1.724 -7.455 2.770 1.00 98.06 73 LEU A C 1
ATOM 595 O O . LEU A 1 73 ? -2.531 -6.589 3.100 1.00 98.06 73 LEU A O 1
ATOM 599 N N . ILE A 1 74 ? -2.107 -8.677 2.386 1.00 97.94 74 ILE A N 1
ATOM 600 C CA . ILE A 1 74 ? -3.505 -9.130 2.391 1.00 97.94 74 ILE A CA 1
ATOM 601 C C . ILE A 1 74 ? -4.064 -9.143 3.817 1.00 97.94 74 ILE A C 1
ATOM 603 O O . ILE A 1 74 ? -5.181 -8.668 4.027 1.00 97.94 74 ILE A O 1
ATOM 607 N N . ASP A 1 75 ? -3.284 -9.620 4.788 1.00 97.75 75 ASP A N 1
ATOM 608 C CA . ASP A 1 75 ? -3.684 -9.671 6.201 1.00 97.75 75 ASP A CA 1
ATOM 609 C C . ASP A 1 75 ? -3.902 -8.271 6.804 1.00 97.75 75 ASP A C 1
ATOM 611 O O . ASP A 1 75 ? -4.665 -8.105 7.756 1.00 97.75 75 ASP A O 1
ATOM 615 N N . LEU A 1 76 ? -3.273 -7.242 6.229 1.00 98.19 76 LEU A N 1
ATOM 616 C CA . LEU A 1 76 ? -3.370 -5.860 6.696 1.00 98.19 76 LEU A CA 1
ATOM 617 C C . LEU A 1 76 ? -4.541 -5.070 6.095 1.00 98.19 76 LEU A C 1
ATOM 619 O O . LEU A 1 76 ? -4.811 -3.970 6.576 1.00 98.19 76 LEU A O 1
ATOM 623 N N . LEU A 1 77 ? -5.265 -5.595 5.097 1.00 97.75 77 LEU A N 1
ATOM 624 C CA . LEU A 1 77 ? -6.318 -4.861 4.366 1.00 97.75 77 LEU A CA 1
ATOM 625 C C . LEU A 1 77 ? -7.419 -4.268 5.262 1.00 97.75 77 LEU A C 1
ATOM 627 O O . LEU A 1 77 ? -7.985 -3.217 4.947 1.00 97.75 77 LEU A O 1
ATOM 631 N N . ASP A 1 78 ? -7.726 -4.923 6.379 1.00 97.19 78 ASP A N 1
ATOM 632 C CA . ASP A 1 78 ? -8.766 -4.477 7.312 1.00 97.19 78 ASP A CA 1
ATOM 633 C C . ASP A 1 78 ? -8.269 -3.473 8.354 1.00 97.19 78 ASP A C 1
ATOM 635 O O . ASP A 1 78 ? -9.081 -2.893 9.080 1.00 97.19 78 ASP A O 1
ATOM 639 N N . SER A 1 79 ? -6.959 -3.216 8.416 1.00 97.75 79 SER A N 1
ATOM 640 C CA . SER A 1 79 ? -6.389 -2.317 9.414 1.00 97.75 79 SER A CA 1
ATOM 641 C C . SER A 1 79 ? -6.918 -0.890 9.258 1.00 97.75 79 SER A C 1
ATOM 643 O O . SER A 1 79 ? -6.783 -0.249 8.211 1.00 97.75 79 SER A O 1
ATOM 645 N N . GLN A 1 80 ? -7.498 -0.388 10.348 1.00 97.19 80 GLN A N 1
ATOM 646 C CA . GLN A 1 80 ? -7.983 0.988 10.489 1.00 97.19 80 GLN A CA 1
ATOM 647 C C . GLN A 1 80 ? -6.960 1.896 11.179 1.00 97.19 80 GLN A C 1
ATOM 649 O O . GLN A 1 80 ? -7.262 3.043 11.501 1.00 97.19 80 GLN A O 1
ATOM 654 N N . GLU A 1 81 ? -5.754 1.393 11.444 1.00 97.94 81 GLU A N 1
ATOM 655 C CA . GLU A 1 81 ? -4.714 2.178 12.095 1.00 97.94 81 GLU A CA 1
ATOM 656 C C . GLU A 1 81 ? -4.277 3.331 11.191 1.00 97.94 81 GLU A C 1
ATOM 658 O O . GLU A 1 81 ? -3.926 3.127 10.030 1.00 97.94 81 GLU A O 1
ATOM 663 N N . GLU A 1 82 ? -4.295 4.550 11.726 1.00 97.62 82 GLU A N 1
ATOM 664 C CA . GLU A 1 82 ? -3.928 5.747 10.971 1.00 97.62 82 GLU A CA 1
ATOM 665 C C . GLU A 1 82 ? -2.448 5.746 10.569 1.00 97.62 82 GLU A C 1
ATOM 667 O O . GLU A 1 82 ? -1.560 5.480 11.386 1.00 97.62 82 GLU A O 1
ATOM 672 N N . CYS A 1 83 ? -2.176 6.148 9.331 1.00 97.12 83 CYS A N 1
ATOM 673 C CA . CYS A 1 83 ? -0.833 6.345 8.796 1.00 97.12 83 CYS A CA 1
ATOM 674 C C . CYS A 1 83 ? -0.791 7.530 7.817 1.00 97.12 83 CYS A C 1
ATOM 676 O O . CYS A 1 83 ? -1.801 8.197 7.562 1.00 97.12 83 CYS A O 1
ATOM 678 N N . MET A 1 84 ? 0.397 7.838 7.297 1.00 95.69 84 MET A N 1
ATOM 679 C CA . MET A 1 84 ? 0.526 8.764 6.170 1.00 95.69 84 MET A CA 1
ATOM 680 C C . MET A 1 84 ? -0.102 8.177 4.903 1.00 95.69 84 MET A C 1
ATOM 682 O O . MET A 1 84 ? 0.019 6.983 4.649 1.00 95.69 84 MET A O 1
ATOM 686 N N . SER A 1 85 ? -0.712 9.025 4.082 1.00 95.38 85 SER A N 1
ATOM 687 C CA . SER A 1 85 ? -1.040 8.679 2.699 1.00 95.38 85 SER A CA 1
ATOM 688 C C . SER A 1 85 ? 0.213 8.725 1.828 1.00 95.38 85 SER A C 1
ATOM 690 O O . SER A 1 85 ? 1.126 9.516 2.073 1.00 95.38 85 SER A O 1
ATOM 692 N N . VAL A 1 86 ? 0.261 7.911 0.776 1.00 94.88 86 VAL A N 1
ATOM 693 C CA . VAL A 1 86 ? 1.347 7.953 -0.214 1.00 94.88 86 VAL A CA 1
ATOM 694 C C . VAL A 1 86 ? 0.900 8.696 -1.469 1.00 94.88 86 VAL A C 1
ATOM 696 O O . VAL A 1 86 ? -0.197 8.459 -1.980 1.00 94.88 86 VAL A O 1
ATOM 699 N N . ALA A 1 87 ? 1.750 9.569 -2.007 1.00 93.81 87 ALA A N 1
ATOM 700 C CA . ALA A 1 87 ? 1.525 10.223 -3.294 1.00 93.81 87 ALA A CA 1
ATOM 701 C C . ALA A 1 87 ? 2.819 10.368 -4.100 1.00 93.81 87 ALA A C 1
ATOM 703 O O . ALA A 1 87 ? 3.894 10.579 -3.549 1.00 93.81 87 ALA A O 1
ATOM 704 N N . LEU A 1 88 ? 2.722 10.309 -5.426 1.00 91.12 88 LEU A N 1
ATOM 705 C CA . LEU A 1 88 ? 3.792 10.769 -6.301 1.00 91.12 88 LEU A CA 1
ATOM 706 C C . LEU A 1 88 ? 3.889 12.292 -6.225 1.00 91.12 88 LEU A C 1
ATOM 708 O O . LEU A 1 88 ? 2.874 12.988 -6.208 1.00 91.12 88 LEU A O 1
ATOM 712 N N . ARG A 1 89 ? 5.113 12.826 -6.257 1.00 87.50 89 ARG A N 1
ATOM 713 C CA . ARG A 1 89 ? 5.360 14.280 -6.229 1.00 87.50 89 ARG A CA 1
ATOM 714 C C . ARG A 1 89 ? 4.658 15.033 -7.366 1.00 87.50 89 ARG A C 1
ATOM 716 O O . ARG A 1 89 ? 4.335 16.204 -7.219 1.00 87.50 89 ARG A O 1
ATOM 723 N N . ALA A 1 90 ? 4.419 14.358 -8.489 1.00 86.62 90 ALA A N 1
ATOM 724 C CA . ALA A 1 90 ? 3.697 14.903 -9.636 1.00 86.62 90 ALA A CA 1
ATOM 725 C C . ALA A 1 90 ? 2.164 14.942 -9.455 1.00 86.62 90 ALA A C 1
ATOM 727 O O . ALA A 1 90 ? 1.464 15.415 -10.349 1.00 86.62 90 ALA A O 1
ATOM 728 N N . SER A 1 91 ? 1.622 14.425 -8.348 1.00 87.38 91 SER A N 1
ATOM 729 C CA . SER A 1 91 ? 0.179 14.408 -8.118 1.00 87.38 91 SER A CA 1
ATOM 730 C C . SER A 1 91 ? -0.369 15.807 -7.845 1.00 87.38 91 SER A C 1
ATOM 732 O O . SER A 1 91 ? 0.120 16.522 -6.972 1.00 87.38 91 SER A O 1
ATOM 734 N N . SER A 1 92 ? -1.441 16.170 -8.546 1.00 84.44 92 SER A N 1
ATOM 735 C CA . SER A 1 92 ? -2.223 17.381 -8.282 1.00 84.44 92 SER A CA 1
ATOM 736 C C . SER A 1 92 ? -3.363 17.161 -7.282 1.00 84.44 92 SER A C 1
ATOM 738 O O . SER A 1 92 ? -3.961 18.129 -6.818 1.00 84.44 92 SER A O 1
ATOM 740 N N . MET A 1 93 ? -3.691 15.904 -6.958 1.00 79.81 93 MET A N 1
ATOM 741 C CA . MET A 1 93 ? -4.759 15.535 -6.024 1.00 79.81 93 MET A CA 1
ATOM 742 C C . MET A 1 93 ? -4.180 14.657 -4.920 1.00 79.81 93 MET A C 1
ATOM 744 O O . MET A 1 93 ? -3.832 13.492 -5.137 1.00 79.81 93 MET A O 1
ATOM 748 N N . ILE A 1 94 ? -4.058 15.239 -3.729 1.00 81.38 94 ILE A N 1
ATOM 749 C CA . ILE A 1 94 ? -3.377 14.611 -2.603 1.00 81.38 94 ILE A CA 1
ATOM 750 C C . ILE A 1 94 ? -4.377 14.420 -1.469 1.00 81.38 94 ILE A C 1
ATOM 752 O O . ILE A 1 94 ? -4.935 15.382 -0.942 1.00 81.38 94 ILE A O 1
ATOM 756 N N . GLN A 1 95 ? -4.605 13.161 -1.105 1.00 84.88 95 GLN A N 1
ATOM 757 C CA . GLN A 1 95 ? -5.350 12.808 0.094 1.00 84.88 95 GLN A CA 1
ATOM 758 C C . GLN A 1 95 ? -4.469 13.057 1.322 1.00 84.88 95 GLN A C 1
ATOM 760 O O . GLN A 1 95 ? -3.296 12.695 1.317 1.00 84.88 95 GLN A O 1
ATOM 765 N N . MET A 1 96 ? -5.022 13.657 2.376 1.00 87.06 96 MET A N 1
ATOM 766 C CA . MET A 1 96 ? -4.308 13.894 3.634 1.00 87.06 96 MET A CA 1
ATOM 767 C C . MET A 1 96 ? -4.560 12.740 4.606 1.00 87.06 96 MET A C 1
ATOM 769 O O . MET A 1 96 ? -5.666 12.618 5.129 1.00 87.06 96 MET A O 1
ATOM 773 N N . GLY A 1 97 ? -3.530 11.948 4.904 1.00 89.88 97 GLY A N 1
ATOM 774 C CA . GLY A 1 97 ? -3.641 10.810 5.814 1.00 89.88 97 GLY A CA 1
ATOM 775 C C . GLY A 1 97 ? -4.386 9.615 5.212 1.00 89.88 97 GLY A C 1
ATOM 776 O O . GLY A 1 97 ? -5.124 9.721 4.229 1.00 89.88 97 GLY A O 1
ATOM 777 N N . SER A 1 98 ? -4.160 8.451 5.810 1.00 96.19 98 SER A N 1
ATOM 778 C CA . SER A 1 98 ? -4.718 7.181 5.357 1.00 96.19 98 SER A CA 1
ATOM 779 C C . SER A 1 98 ? -4.792 6.176 6.507 1.00 96.19 98 SER A C 1
ATOM 781 O O . SER A 1 98 ? -4.523 6.513 7.663 1.00 96.19 98 SER A O 1
ATOM 783 N N . THR A 1 99 ? -5.142 4.933 6.191 1.00 97.81 99 THR A N 1
ATOM 784 C CA . THR A 1 99 ? -5.030 3.795 7.107 1.00 97.81 99 THR A CA 1
ATOM 785 C C . THR A 1 99 ? -4.041 2.778 6.561 1.00 97.81 99 THR A C 1
ATOM 787 O O . THR A 1 99 ? -3.842 2.686 5.348 1.00 97.81 99 THR A O 1
ATOM 790 N N . VAL A 1 100 ? -3.440 1.985 7.450 1.00 98.31 100 VAL A N 1
ATOM 791 C CA . VAL A 1 100 ? -2.509 0.916 7.060 1.00 98.31 100 VAL A CA 1
ATOM 792 C C . VAL A 1 100 ? -3.160 -0.029 6.044 1.00 98.31 100 VAL A C 1
ATOM 794 O O . VAL A 1 100 ? -2.505 -0.417 5.081 1.00 98.31 100 VAL A O 1
ATOM 797 N N . GLY A 1 101 ? -4.456 -0.335 6.183 1.00 98.12 101 GLY A N 1
ATOM 798 C CA . GLY A 1 101 ? -5.170 -1.177 5.222 1.00 98.12 101 GLY A CA 1
ATOM 799 C C . GLY A 1 101 ? -5.315 -0.561 3.828 1.00 98.12 101 GLY A C 1
ATOM 800 O O . GLY A 1 101 ? -5.151 -1.265 2.829 1.00 98.12 101 GLY A O 1
ATOM 801 N N . ASN A 1 102 ? -5.551 0.751 3.733 1.00 97.75 102 ASN A N 1
ATOM 802 C CA . ASN A 1 102 ? -5.613 1.447 2.443 1.00 97.75 102 ASN A CA 1
ATOM 803 C C . ASN A 1 102 ? -4.237 1.486 1.758 1.00 97.75 102 ASN A C 1
ATOM 805 O O . ASN A 1 102 ? -4.140 1.229 0.557 1.00 97.75 102 ASN A O 1
ATOM 809 N N . GLU A 1 103 ? -3.161 1.744 2.507 1.00 98.00 103 GLU A N 1
ATOM 810 C CA . GLU A 1 103 ? -1.805 1.755 1.943 1.00 98.00 103 GLU A CA 1
ATOM 811 C C . GLU A 1 103 ? -1.309 0.345 1.583 1.00 98.00 103 GLU A C 1
ATOM 813 O O . GLU A 1 103 ? -0.651 0.168 0.557 1.00 98.00 103 GLU A O 1
ATOM 818 N N . ALA A 1 104 ? -1.690 -0.687 2.344 1.00 98.44 104 ALA A N 1
ATOM 819 C CA . ALA A 1 104 ? -1.417 -2.081 1.990 1.00 98.44 104 ALA A CA 1
ATOM 820 C C . ALA A 1 104 ? -2.067 -2.454 0.649 1.00 98.44 104 ALA A C 1
ATOM 822 O O . ALA A 1 104 ? -1.433 -3.046 -0.228 1.00 98.44 104 ALA A O 1
ATOM 823 N N . ALA A 1 105 ? -3.312 -2.038 0.433 1.00 97.94 105 ALA A N 1
ATOM 824 C CA . ALA A 1 105 ? -3.986 -2.224 -0.843 1.00 97.94 105 ALA A CA 1
ATOM 825 C C . ALA A 1 105 ? -3.339 -1.420 -1.986 1.00 97.94 105 ALA A C 1
ATOM 827 O O . ALA A 1 105 ? -3.273 -1.890 -3.129 1.00 97.94 105 ALA A O 1
ATOM 828 N N . PHE A 1 106 ? -2.821 -0.225 -1.694 1.00 97.25 106 PHE A N 1
ATOM 829 C CA . PHE A 1 106 ? -2.093 0.579 -2.671 1.00 97.25 106 PHE A CA 1
ATOM 830 C C . PHE A 1 106 ? -0.775 -0.085 -3.095 1.00 97.25 106 PHE A C 1
ATOM 832 O O . PHE A 1 106 ? -0.460 -0.127 -4.288 1.00 97.25 106 PHE A O 1
ATOM 839 N N . LEU A 1 107 ? -0.057 -0.695 -2.149 1.00 98.06 107 LEU A N 1
ATOM 840 C CA . LEU A 1 107 ? 1.114 -1.535 -2.411 1.00 98.06 107 LEU A CA 1
ATOM 841 C C . LEU A 1 107 ? 0.761 -2.742 -3.287 1.00 98.06 107 LEU A C 1
ATOM 843 O O . LEU A 1 107 ? 1.428 -2.976 -4.295 1.00 98.06 107 LEU A O 1
ATOM 847 N N . ILE A 1 108 ? -0.321 -3.464 -2.976 1.00 98.00 108 ILE A N 1
ATOM 848 C CA . ILE A 1 108 ? -0.786 -4.600 -3.793 1.00 98.00 108 ILE A CA 1
ATOM 849 C C . ILE A 1 108 ? -1.144 -4.148 -5.216 1.00 98.00 108 ILE A C 1
ATOM 851 O O . ILE A 1 108 ? -0.817 -4.829 -6.189 1.00 98.00 108 ILE A O 1
ATOM 855 N N . THR A 1 109 ? -1.761 -2.976 -5.365 1.00 96.50 109 THR A N 1
ATOM 856 C CA . THR A 1 109 ? -2.023 -2.379 -6.684 1.00 96.50 109 THR A CA 1
ATOM 857 C C . THR A 1 109 ? -0.716 -2.098 -7.433 1.00 96.50 109 THR A C 1
ATOM 859 O O . THR A 1 109 ? -0.613 -2.390 -8.624 1.00 96.50 109 THR A O 1
ATOM 862 N N . GLY A 1 110 ? 0.305 -1.595 -6.731 1.00 96.06 110 GLY A N 1
ATOM 863 C CA . GLY A 1 110 ? 1.660 -1.424 -7.261 1.00 96.06 110 GLY A CA 1
ATOM 864 C C . GLY A 1 110 ? 2.285 -2.729 -7.749 1.00 96.06 110 GLY A C 1
ATOM 865 O O . GLY A 1 110 ? 2.789 -2.805 -8.870 1.00 96.06 110 GLY A O 1
ATOM 866 N N . TYR A 1 111 ? 2.178 -3.787 -6.947 1.00 96.56 111 TYR A N 1
ATOM 867 C CA . TYR A 1 111 ? 2.633 -5.124 -7.320 1.00 96.56 111 TYR A CA 1
ATOM 868 C C . TYR A 1 111 ? 1.937 -5.639 -8.589 1.00 96.56 111 TYR A C 1
ATOM 870 O O . TYR A 1 111 ? 2.616 -6.055 -9.526 1.00 96.56 111 TYR A O 1
ATOM 878 N N . ARG A 1 112 ? 0.601 -5.531 -8.676 1.00 95.12 112 ARG A N 1
ATOM 879 C CA . ARG A 1 112 ? -0.171 -5.930 -9.873 1.00 95.12 112 ARG A CA 1
ATOM 880 C C . ARG A 1 112 ? 0.296 -5.197 -11.140 1.00 95.12 112 ARG A C 1
ATOM 882 O O . ARG A 1 112 ? 0.210 -5.759 -12.227 1.00 95.12 112 ARG A O 1
ATOM 889 N N . ALA A 1 113 ? 0.797 -3.968 -11.003 1.00 94.62 113 ALA A N 1
ATOM 890 C CA . ALA A 1 113 ? 1.307 -3.147 -12.102 1.00 94.62 113 ALA A CA 1
ATOM 891 C C . ALA A 1 113 ? 2.825 -3.286 -12.357 1.00 94.62 113 ALA A C 1
ATOM 893 O O . ALA A 1 113 ? 3.333 -2.684 -13.304 1.00 94.62 113 ALA A O 1
ATOM 894 N N . GLY A 1 114 ? 3.561 -4.020 -11.515 1.00 95.00 114 GLY A N 1
ATOM 895 C CA . GLY A 1 114 ? 5.022 -4.163 -11.584 1.00 95.00 114 GLY A CA 1
ATOM 896 C C . GLY A 1 114 ? 5.826 -2.934 -11.128 1.00 95.00 114 GLY A C 1
ATOM 897 O O . GLY A 1 114 ? 7.050 -2.913 -11.267 1.00 95.00 114 GLY A O 1
ATOM 898 N N . LYS A 1 115 ? 5.171 -1.899 -10.587 1.00 94.94 115 LYS A N 1
ATOM 899 C CA . LYS A 1 115 ? 5.816 -0.671 -10.095 1.00 94.94 115 LYS A CA 1
ATOM 900 C C . LYS A 1 115 ? 5.008 -0.022 -8.977 1.00 94.94 115 LYS A C 1
ATOM 902 O O . LYS A 1 115 ? 3.780 -0.034 -9.010 1.00 94.94 115 LYS A O 1
ATOM 907 N N . PHE A 1 116 ? 5.685 0.619 -8.033 1.00 94.88 116 PHE A N 1
ATOM 908 C CA . PHE A 1 116 ? 5.046 1.332 -6.933 1.00 94.88 116 PHE A CA 1
ATOM 909 C C . PHE A 1 116 ? 5.559 2.772 -6.811 1.00 94.88 116 PHE A C 1
ATOM 911 O O . PHE A 1 116 ? 6.769 2.971 -6.759 1.00 94.88 116 PHE A O 1
ATOM 918 N N . PRO A 1 117 ? 4.677 3.778 -6.694 1.00 94.25 117 PRO A N 1
ATOM 919 C CA . PRO A 1 117 ? 3.225 3.718 -6.865 1.00 94.25 117 PRO A CA 1
ATOM 920 C C . PRO A 1 117 ? 2.773 3.382 -8.296 1.00 94.25 117 PRO A C 1
ATOM 922 O O . PRO A 1 117 ? 3.418 3.773 -9.270 1.00 94.25 117 PRO A O 1
ATOM 925 N N . ALA A 1 118 ? 1.630 2.698 -8.428 1.00 91.12 118 ALA A N 1
ATOM 926 C CA . ALA A 1 118 ? 0.978 2.489 -9.727 1.00 91.12 118 ALA A CA 1
ATOM 927 C C . ALA A 1 118 ? 0.189 3.725 -10.191 1.00 91.12 118 ALA A C 1
ATOM 929 O O . ALA A 1 118 ? 0.227 4.070 -11.372 1.00 91.12 118 ALA A O 1
ATOM 930 N N . ASN A 1 119 ? -0.493 4.394 -9.255 1.00 91.44 119 ASN A N 1
ATOM 931 C CA . ASN A 1 119 ? -1.260 5.620 -9.488 1.00 91.44 119 ASN A CA 1
ATOM 932 C C . ASN A 1 119 ? -0.574 6.827 -8.833 1.00 91.44 119 ASN A C 1
ATOM 934 O O . ASN A 1 119 ? 0.334 6.673 -8.018 1.00 91.44 119 ASN A O 1
ATOM 938 N N . LEU A 1 120 ? -1.028 8.038 -9.171 1.00 91.19 120 LEU A N 1
ATOM 939 C CA . LEU A 1 120 ? -0.453 9.286 -8.654 1.00 91.19 120 LEU A CA 1
ATOM 940 C C . LEU A 1 120 ? -0.629 9.466 -7.141 1.00 91.19 120 LEU A C 1
ATOM 942 O O . LEU A 1 120 ? 0.181 10.146 -6.521 1.00 91.19 120 LEU A O 1
ATOM 946 N N . SER A 1 121 ? -1.646 8.864 -6.534 1.00 91.88 121 SER A N 1
ATOM 947 C CA . SER A 1 121 ? -1.861 8.908 -5.090 1.00 91.88 121 SER A CA 1
ATOM 948 C C . SER A 1 121 ? -2.645 7.697 -4.599 1.00 91.88 121 SER A C 1
ATOM 950 O O . SER A 1 121 ? -3.372 7.047 -5.356 1.00 91.88 121 SER A O 1
ATOM 952 N N . SER A 1 122 ? -2.448 7.396 -3.320 1.00 91.12 122 SER A N 1
ATOM 953 C CA . SER A 1 122 ? -3.304 6.514 -2.535 1.00 91.12 122 SER A CA 1
ATOM 954 C C . SER A 1 122 ? -4.717 7.094 -2.443 1.00 91.12 122 SER A C 1
ATOM 956 O O . SER A 1 122 ? -4.927 8.309 -2.531 1.00 91.12 122 SER A O 1
ATOM 958 N N . ARG A 1 123 ? -5.699 6.205 -2.288 1.00 91.31 123 ARG A N 1
ATOM 959 C CA . ARG A 1 123 ? -7.106 6.564 -2.104 1.00 91.31 123 ARG A CA 1
ATOM 960 C C . ARG A 1 123 ? -7.706 5.747 -0.974 1.00 91.31 123 ARG A C 1
ATOM 962 O O . ARG A 1 123 ? -7.298 4.609 -0.749 1.00 91.31 123 ARG A O 1
ATOM 969 N N . THR A 1 124 ? -8.735 6.288 -0.338 1.00 90.88 124 THR A N 1
ATOM 970 C CA . THR A 1 124 ? -9.624 5.487 0.505 1.00 90.88 124 THR A CA 1
ATOM 971 C C . THR A 1 124 ? -10.330 4.429 -0.339 1.00 90.88 124 THR A C 1
ATOM 973 O O . THR A 1 124 ? -10.857 4.725 -1.417 1.00 90.88 124 THR A O 1
ATOM 976 N N . LEU A 1 125 ? -10.332 3.195 0.157 1.00 89.12 125 LEU A N 1
ATOM 977 C CA . LEU A 1 125 ? -10.983 2.062 -0.488 1.00 89.12 125 LEU A CA 1
ATOM 978 C C . LEU A 1 125 ? -12.288 1.712 0.212 1.00 89.12 125 LEU A C 1
ATOM 980 O O . LEU A 1 125 ? -12.391 1.819 1.436 1.00 89.12 125 LEU A O 1
ATOM 984 N N . SER A 1 126 ? -13.270 1.275 -0.574 1.00 93.50 126 SER A N 1
ATOM 985 C CA . SER A 1 126 ? -14.467 0.646 -0.024 1.00 93.50 126 SER A CA 1
ATOM 986 C C . SER A 1 126 ? -14.184 -0.809 0.367 1.00 93.50 126 SER A C 1
ATOM 988 O O . SER A 1 126 ? -13.151 -1.387 0.018 1.00 93.50 126 SER A O 1
ATOM 990 N N . GLU A 1 127 ? -15.108 -1.433 1.093 1.00 92.88 127 GLU A N 1
ATOM 991 C CA . GLU A 1 127 ? -14.982 -2.859 1.409 1.00 92.88 127 GLU A CA 1
ATOM 992 C C . GLU A 1 127 ? -15.112 -3.741 0.159 1.00 92.88 127 GLU A C 1
ATOM 994 O O . GLU A 1 127 ? -14.489 -4.800 0.076 1.00 92.88 127 GLU A O 1
ATOM 999 N N . GLU A 1 128 ? -15.846 -3.294 -0.861 1.00 94.38 128 GLU A N 1
ATOM 1000 C CA . GLU A 1 128 ? -15.905 -3.958 -2.164 1.00 94.38 128 GLU A CA 1
ATOM 1001 C C . GLU A 1 128 ? -14.534 -3.966 -2.854 1.00 94.38 128 GLU A C 1
ATOM 1003 O O . GLU A 1 128 ? -14.104 -5.026 -3.311 1.00 94.38 128 GLU A O 1
ATOM 1008 N N . ASP A 1 129 ? -13.819 -2.832 -2.859 1.00 93.69 129 ASP A N 1
ATOM 1009 C CA . ASP A 1 129 ? -12.459 -2.738 -3.412 1.00 93.69 129 ASP A CA 1
ATOM 1010 C C . ASP A 1 129 ? -11.513 -3.743 -2.718 1.00 93.69 129 ASP A C 1
ATOM 1012 O O . ASP A 1 129 ? -10.766 -4.482 -3.364 1.00 93.69 129 ASP A O 1
ATOM 1016 N N . LYS A 1 130 ? -11.555 -3.824 -1.382 1.00 94.00 130 LYS A N 1
ATOM 1017 C CA . LYS A 1 130 ? -10.719 -4.771 -0.620 1.00 94.00 130 LYS A CA 1
ATOM 1018 C C . LYS A 1 130 ? -11.103 -6.224 -0.887 1.00 94.00 130 LYS A C 1
ATOM 1020 O O . LYS A 1 130 ? -10.234 -7.092 -0.991 1.00 94.00 130 LYS A O 1
ATOM 1025 N N . ASN A 1 131 ? -12.396 -6.507 -1.023 1.00 96.31 131 ASN A N 1
ATOM 1026 C CA . ASN A 1 131 ? -12.883 -7.840 -1.360 1.00 96.31 131 ASN A CA 1
ATOM 1027 C C . ASN A 1 131 ? -12.453 -8.281 -2.764 1.00 96.31 131 ASN A C 1
ATOM 1029 O O . ASN A 1 131 ? -12.130 -9.460 -2.939 1.00 96.31 131 ASN A O 1
ATOM 1033 N N . GLU A 1 132 ? -12.373 -7.361 -3.730 1.00 97.19 132 GLU A N 1
ATOM 1034 C CA . GLU A 1 132 ? -11.796 -7.631 -5.052 1.00 97.19 132 GLU A CA 1
ATOM 1035 C C . GLU A 1 132 ? -10.335 -8.081 -4.927 1.00 97.19 132 GLU A C 1
ATOM 1037 O O . GLU A 1 132 ? -9.952 -9.113 -5.481 1.00 97.19 132 GLU A O 1
ATOM 1042 N N . ILE A 1 133 ? -9.533 -7.370 -4.129 1.00 97.06 133 ILE A N 1
ATOM 1043 C CA . ILE A 1 133 ? -8.124 -7.715 -3.895 1.00 97.06 133 ILE A CA 1
ATOM 1044 C C . ILE A 1 133 ? -7.999 -9.116 -3.276 1.00 97.06 133 ILE A C 1
ATOM 1046 O O . ILE A 1 133 ? -7.203 -9.936 -3.740 1.00 97.06 133 ILE A O 1
ATOM 1050 N N . ARG A 1 134 ? -8.821 -9.443 -2.271 1.00 96.69 134 ARG A N 1
ATOM 1051 C CA . ARG A 1 134 ? -8.837 -10.788 -1.665 1.00 96.69 134 ARG A CA 1
ATOM 1052 C C . ARG A 1 134 ? -9.242 -11.870 -2.663 1.00 96.69 134 ARG A C 1
ATOM 1054 O O . ARG A 1 134 ? -8.704 -12.976 -2.618 1.00 96.69 134 ARG A O 1
ATOM 1061 N N . ALA A 1 135 ? -10.222 -11.591 -3.522 1.00 96.75 135 ALA A N 1
ATOM 1062 C CA . ALA A 1 135 ? -10.685 -12.536 -4.534 1.00 96.75 135 ALA A CA 1
ATOM 1063 C C . ALA A 1 135 ? -9.589 -12.818 -5.568 1.00 96.75 135 ALA A C 1
ATOM 1065 O O . ALA A 1 135 ? -9.295 -13.981 -5.845 1.00 96.75 135 ALA A O 1
ATOM 1066 N N . TRP A 1 136 ? -8.926 -11.766 -6.047 1.00 96.06 136 TRP A N 1
ATOM 1067 C CA . TRP A 1 136 ? -7.771 -11.870 -6.932 1.00 96.06 136 TRP A CA 1
ATOM 1068 C C . TRP A 1 136 ? -6.644 -12.711 -6.317 1.00 96.06 136 TRP A C 1
ATOM 1070 O O . TRP A 1 136 ? -6.100 -13.598 -6.976 1.00 96.06 136 TRP A O 1
ATOM 1080 N N . TRP A 1 137 ? -6.320 -12.499 -5.039 1.00 95.00 137 TRP A N 1
ATOM 1081 C CA . TRP A 1 137 ? -5.277 -13.283 -4.377 1.00 95.00 137 TRP A CA 1
ATOM 1082 C C . TRP A 1 137 ? -5.628 -14.778 -4.298 1.00 95.00 137 TRP A C 1
ATOM 1084 O O . TRP A 1 137 ? -4.798 -15.634 -4.616 1.00 95.00 137 TRP A O 1
ATOM 1094 N N . ARG A 1 138 ? -6.886 -15.107 -3.969 1.00 94.81 138 ARG A N 1
ATOM 1095 C CA . ARG A 1 138 ? -7.390 -16.494 -3.960 1.00 94.81 138 ARG A CA 1
ATOM 1096 C C . ARG A 1 138 ? -7.288 -17.167 -5.332 1.00 94.81 138 ARG A C 1
ATOM 1098 O O . ARG A 1 138 ? -6.959 -18.354 -5.412 1.00 94.81 138 ARG A O 1
ATOM 1105 N N . GLU A 1 139 ? -7.545 -16.428 -6.407 1.00 93.56 139 GLU A N 1
ATOM 1106 C CA . GLU A 1 139 ? -7.411 -16.932 -7.777 1.00 93.56 139 GLU A CA 1
ATOM 1107 C C . GLU A 1 139 ? -5.956 -17.303 -8.100 1.00 93.56 139 GLU A C 1
ATOM 1109 O O . GLU A 1 139 ? -5.688 -18.416 -8.561 1.00 93.56 139 GLU A O 1
ATOM 1114 N N . ILE A 1 140 ? -4.997 -16.428 -7.778 1.00 90.06 140 ILE A N 1
ATOM 1115 C CA . ILE A 1 140 ? -3.564 -16.696 -7.983 1.00 90.06 140 ILE A CA 1
ATOM 1116 C C . ILE A 1 140 ? -3.113 -17.931 -7.204 1.00 90.06 140 ILE A C 1
ATOM 1118 O O . ILE A 1 140 ? -2.434 -18.800 -7.761 1.00 90.06 140 ILE A O 1
ATOM 1122 N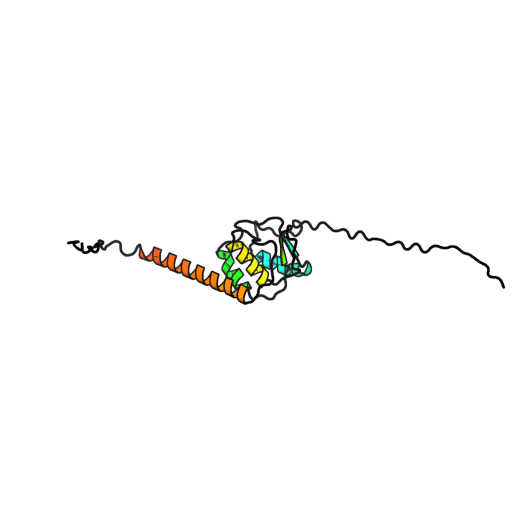 N . GLN A 1 141 ? -3.505 -18.048 -5.934 1.00 88.69 141 GLN A N 1
ATOM 1123 C CA . GLN A 1 141 ? -3.177 -19.217 -5.117 1.00 88.69 141 GLN A CA 1
ATOM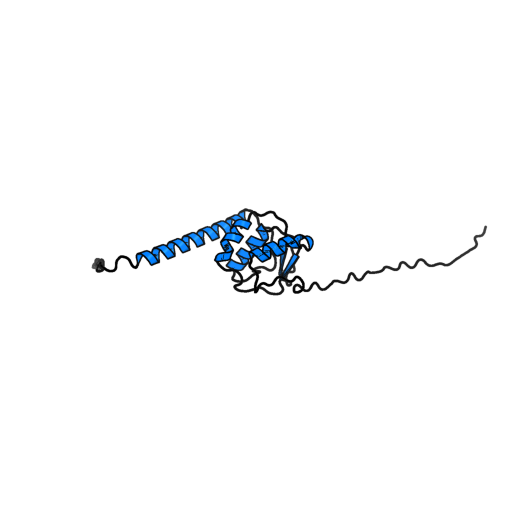 1124 C C . GLN A 1 141 ? -3.715 -20.508 -5.751 1.00 88.69 141 GLN A C 1
ATOM 1126 O O . GLN A 1 141 ? -2.993 -21.503 -5.860 1.00 88.69 141 GLN A O 1
ATOM 1131 N N . THR A 1 142 ? -4.953 -20.479 -6.243 1.00 86.69 142 THR A N 1
ATOM 1132 C CA . THR A 1 142 ? -5.584 -21.627 -6.907 1.00 86.69 142 THR A CA 1
ATOM 1133 C C . THR A 1 142 ? -4.839 -22.005 -8.189 1.00 86.69 142 THR A C 1
ATOM 1135 O O . THR A 1 142 ? -4.453 -23.164 -8.358 1.00 86.69 142 THR A O 1
ATOM 1138 N N . ASN A 1 143 ? -4.527 -21.036 -9.048 1.00 82.44 143 ASN A N 1
ATOM 1139 C CA . ASN A 1 143 ? -3.794 -21.270 -10.294 1.00 82.44 143 ASN A CA 1
ATOM 1140 C C . ASN A 1 143 ? -2.385 -21.832 -10.040 1.00 82.44 143 ASN A C 1
ATOM 1142 O O . ASN A 1 143 ? -1.950 -22.776 -10.709 1.00 82.44 143 ASN A O 1
ATOM 1146 N N . ASN A 1 144 ? -1.694 -21.329 -9.015 1.00 77.19 144 ASN A N 1
ATOM 1147 C CA . ASN A 1 144 ? -0.380 -21.828 -8.615 1.00 77.19 144 ASN A CA 1
ATOM 1148 C C . ASN A 1 144 ? -0.438 -23.269 -8.085 1.00 77.19 144 ASN A C 1
ATOM 1150 O O . ASN A 1 144 ? 0.436 -24.080 -8.409 1.00 77.19 144 ASN A O 1
ATOM 1154 N N . THR A 1 145 ? -1.473 -23.631 -7.319 1.00 74.44 145 THR A N 1
ATOM 1155 C CA . THR A 1 145 ? -1.652 -25.023 -6.868 1.00 74.44 145 THR A CA 1
ATOM 1156 C C . THR A 1 145 ? -1.956 -25.971 -8.027 1.00 74.44 145 THR A C 1
ATOM 1158 O O . THR A 1 145 ? -1.385 -27.063 -8.078 1.00 74.44 145 THR A O 1
ATOM 1161 N N . PHE A 1 146 ? -2.779 -25.555 -8.996 1.00 67.62 146 PHE A N 1
ATOM 1162 C CA . PHE A 1 146 ? -3.065 -26.351 -10.191 1.00 67.62 146 PHE A CA 1
ATOM 1163 C C . PHE A 1 146 ? -1.802 -26.588 -11.030 1.00 67.62 146 PHE A C 1
ATOM 1165 O O . PHE A 1 146 ? -1.489 -27.733 -11.367 1.00 67.62 146 PHE A O 1
ATOM 1172 N N . LYS A 1 147 ? -1.009 -25.537 -11.277 1.00 66.38 147 LYS A N 1
ATOM 1173 C CA . LYS A 1 147 ? 0.264 -25.639 -12.004 1.00 66.38 147 LYS A CA 1
ATOM 1174 C C . LYS A 1 147 ? 1.217 -26.638 -11.339 1.00 66.38 147 LYS A C 1
ATOM 1176 O O . LYS A 1 147 ? 1.745 -27.510 -12.026 1.00 66.38 147 LYS A O 1
ATOM 1181 N N . ARG A 1 148 ? 1.369 -26.590 -10.008 1.00 67.62 148 ARG A N 1
ATOM 1182 C CA . ARG A 1 148 ? 2.211 -27.537 -9.246 1.00 67.62 148 ARG A CA 1
ATOM 1183 C C . ARG A 1 148 ? 1.715 -28.987 -9.314 1.00 67.62 148 ARG A C 1
ATOM 1185 O O . ARG A 1 148 ? 2.530 -29.903 -9.373 1.00 67.62 148 ARG A O 1
ATOM 1192 N N . ARG A 1 149 ? 0.397 -29.216 -9.330 1.00 63.28 149 ARG A N 1
ATOM 1193 C CA . ARG A 1 149 ? -0.176 -30.568 -9.475 1.00 63.28 149 ARG A CA 1
ATOM 1194 C C . ARG A 1 149 ? 0.027 -31.132 -10.882 1.00 63.28 149 ARG A C 1
ATOM 1196 O O . ARG A 1 149 ? 0.358 -32.306 -11.017 1.00 63.28 149 ARG A O 1
ATOM 1203 N N . SER A 1 150 ? -0.108 -30.300 -11.915 1.00 60.50 150 SER A N 1
ATOM 1204 C CA . SER A 1 150 ? 0.080 -30.725 -13.310 1.00 60.50 150 SER A CA 1
ATOM 1205 C C . SER A 1 150 ? 1.522 -31.149 -13.625 1.00 60.50 150 SER A C 1
ATOM 1207 O O . SER A 1 150 ? 1.729 -32.124 -14.343 1.00 60.50 150 SER A O 1
ATOM 1209 N N . THR A 1 151 ? 2.527 -30.497 -13.027 1.00 54.56 151 THR A N 1
ATOM 1210 C CA . THR A 1 151 ? 3.941 -30.863 -13.217 1.00 54.56 151 THR A CA 1
ATOM 1211 C C . THR A 1 151 ? 4.350 -32.120 -12.447 1.00 54.56 151 THR A C 1
ATOM 1213 O O . THR A 1 151 ? 5.241 -32.834 -12.895 1.00 54.56 151 THR A O 1
ATOM 1216 N N . HIS A 1 152 ? 3.679 -32.449 -11.338 1.00 48.47 152 HIS A N 1
ATOM 1217 C CA . HIS A 1 152 ? 3.906 -33.704 -10.606 1.00 48.47 152 HIS A CA 1
ATOM 1218 C C . HIS A 1 152 ? 3.240 -34.931 -11.248 1.00 48.47 152 HIS A C 1
ATOM 1220 O O . HIS A 1 152 ? 3.672 -36.053 -10.995 1.00 48.47 152 HIS A O 1
ATOM 1226 N N . HIS A 1 153 ? 2.226 -34.755 -12.101 1.00 46.62 153 HIS A N 1
ATOM 1227 C CA . HIS A 1 153 ? 1.567 -35.880 -12.778 1.00 46.62 153 HIS A CA 1
ATOM 1228 C C . HIS A 1 153 ? 2.269 -36.334 -14.070 1.00 46.62 153 HIS A C 1
ATOM 1230 O O . HIS A 1 153 ? 1.898 -37.356 -14.634 1.00 46.62 153 HIS A O 1
ATOM 1236 N N . TYR A 1 154 ? 3.312 -35.624 -14.517 1.00 42.69 154 TYR A N 1
ATOM 1237 C CA . TYR A 1 154 ? 4.042 -35.952 -15.749 1.00 42.69 154 TYR A CA 1
ATOM 1238 C C . TYR A 1 154 ? 5.285 -36.839 -15.546 1.00 42.69 154 TYR A C 1
ATOM 1240 O O . TYR A 1 154 ? 5.884 -37.273 -16.526 1.00 42.69 154 TYR A O 1
ATOM 1248 N N . TYR A 1 155 ? 5.669 -37.140 -14.298 1.00 42.84 155 TYR A N 1
ATOM 1249 C CA . TYR A 1 155 ? 6.852 -37.960 -13.981 1.00 42.84 155 TYR A CA 1
ATOM 1250 C C . TYR A 1 155 ? 6.543 -39.325 -13.343 1.00 42.84 155 TYR A C 1
ATOM 1252 O O . TYR A 1 155 ? 7.470 -40.061 -13.018 1.00 42.84 155 TYR A O 1
ATOM 1260 N N . ALA A 1 156 ? 5.265 -39.693 -13.193 1.00 45.72 156 ALA A N 1
ATOM 1261 C CA . ALA A 1 156 ? 4.858 -40.941 -12.534 1.00 45.72 156 ALA A CA 1
ATOM 1262 C C . ALA A 1 156 ? 4.203 -41.988 -13.460 1.00 45.72 156 ALA A C 1
ATOM 1264 O O . ALA A 1 156 ? 3.687 -42.982 -12.959 1.00 45.72 156 ALA A O 1
ATOM 1265 N N . ASP A 1 157 ? 4.226 -41.809 -14.788 1.00 47.03 157 ASP A N 1
ATOM 1266 C CA . ASP A 1 157 ? 3.690 -42.818 -15.723 1.00 47.03 157 ASP A CA 1
ATOM 1267 C C . ASP A 1 157 ? 4.490 -42.902 -17.039 1.00 47.03 157 ASP A C 1
ATOM 1269 O O . ASP A 1 157 ? 3.968 -42.741 -18.140 1.00 47.03 157 ASP A O 1
ATOM 1273 N N . SER A 1 158 ? 5.804 -43.136 -16.946 1.00 46.50 158 SER A N 1
ATOM 1274 C CA . SER A 1 158 ? 6.677 -43.375 -18.110 1.00 46.50 158 SER A CA 1
ATOM 1275 C C . SER A 1 158 ? 6.698 -44.838 -18.592 1.00 46.50 158 SER A C 1
ATOM 1277 O O . SER A 1 158 ? 7.563 -45.212 -19.385 1.00 46.50 158 SER A O 1
ATOM 1279 N N . HIS A 1 159 ? 5.731 -45.675 -18.193 1.00 43.88 159 HIS A N 1
ATOM 1280 C CA . HIS A 1 159 ? 5.656 -47.082 -18.622 1.00 43.88 159 HIS A CA 1
ATOM 1281 C C . HIS A 1 159 ? 4.282 -47.527 -19.136 1.00 43.88 159 HIS A C 1
ATOM 1283 O O . HIS A 1 159 ? 3.916 -48.698 -19.016 1.00 43.88 159 HIS A O 1
ATOM 1289 N N . ARG A 1 160 ? 3.538 -46.641 -19.806 1.00 48.03 160 ARG A N 1
ATOM 1290 C CA . ARG A 1 160 ? 2.435 -47.071 -20.676 1.00 48.03 160 ARG A CA 1
ATOM 1291 C C . ARG A 1 160 ? 2.632 -46.545 -22.098 1.00 48.03 160 ARG A C 1
ATOM 1293 O O . ARG A 1 160 ? 2.660 -45.333 -22.297 1.00 48.03 160 ARG A O 1
ATOM 1300 N N . PRO A 1 161 ? 2.776 -47.425 -23.108 1.00 38.66 161 PRO A N 1
ATOM 1301 C CA . PRO A 1 161 ? 2.826 -46.987 -24.492 1.00 38.66 161 PRO A CA 1
ATOM 1302 C C . PRO A 1 161 ? 1.477 -46.368 -24.868 1.00 38.66 161 PRO A C 1
ATOM 1304 O O . PRO A 1 161 ? 0.424 -46.998 -24.744 1.00 38.66 161 PRO A O 1
ATOM 1307 N N . TRP A 1 162 ? 1.529 -45.119 -25.320 1.00 33.34 162 TRP A N 1
ATOM 1308 C CA . TRP A 1 162 ? 0.388 -44.364 -25.814 1.00 33.34 162 TRP A CA 1
ATOM 1309 C C . TRP A 1 162 ? -0.288 -45.119 -26.964 1.00 33.34 162 TRP A C 1
ATOM 1311 O O . TRP A 1 162 ? 0.266 -45.248 -28.056 1.00 33.34 162 TRP A O 1
ATOM 1321 N N . LYS A 1 163 ? -1.507 -45.615 -26.732 1.00 39.94 163 LYS A N 1
ATOM 1322 C CA . LYS A 1 163 ? -2.418 -46.003 -27.812 1.00 39.94 163 LYS A CA 1
ATOM 1323 C C . LYS A 1 163 ? -3.129 -44.743 -28.292 1.00 39.94 163 LYS A C 1
ATOM 1325 O O . LYS A 1 163 ? -3.963 -44.195 -27.578 1.00 39.94 163 LYS A O 1
ATOM 1330 N N . TYR A 1 164 ? -2.801 -44.295 -29.499 1.00 38.06 164 TYR A N 1
ATOM 1331 C CA . TYR A 1 164 ? -3.586 -43.277 -30.191 1.00 38.06 164 TYR A CA 1
ATOM 1332 C C . TYR A 1 164 ? -5.019 -43.789 -30.422 1.00 38.06 164 TYR A C 1
ATOM 1334 O O . TYR A 1 164 ? -5.179 -44.914 -30.908 1.00 38.06 164 TYR A O 1
ATOM 1342 N N . PRO A 1 165 ? -6.066 -43.000 -30.124 1.00 39.50 165 PRO A N 1
ATOM 1343 C CA . PRO A 1 165 ? -7.407 -43.307 -30.593 1.00 39.50 165 PRO A CA 1
ATOM 1344 C C . PRO A 1 165 ? -7.462 -43.110 -32.113 1.00 39.50 165 PRO A C 1
ATOM 1346 O O . PRO A 1 165 ? -7.131 -42.049 -32.643 1.00 39.50 165 PRO A O 1
ATOM 1349 N N . SER A 1 166 ? -7.851 -44.164 -32.822 1.00 43.94 166 SER A N 1
ATOM 1350 C CA . SER A 1 166 ?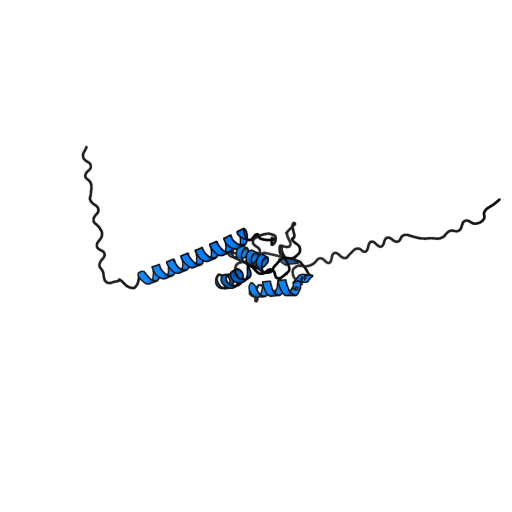 -8.114 -44.135 -34.256 1.00 43.94 166 SER A CA 1
ATOM 1351 C C . SER A 1 166 ? -9.401 -43.351 -34.515 1.00 43.94 166 SER A C 1
ATOM 1353 O O . SER A 1 166 ? -10.474 -43.717 -34.043 1.00 43.94 166 SER A O 1
ATOM 1355 N N . PHE A 1 167 ? -9.293 -42.253 -35.264 1.00 38.53 167 PHE A N 1
ATOM 1356 C CA . PHE A 1 167 ? -10.454 -41.510 -35.751 1.00 38.53 167 PHE A CA 1
ATOM 1357 C C . PHE A 1 167 ? -11.197 -42.329 -36.821 1.00 38.53 167 PHE A C 1
ATOM 1359 O O . PHE A 1 167 ? -10.553 -42.827 -37.751 1.00 38.53 167 PHE A O 1
ATOM 1366 N N . PRO A 1 168 ? -12.536 -42.453 -36.758 1.00 41.81 168 PRO A N 1
ATOM 1367 C CA . PRO A 1 168 ? -13.304 -43.032 -37.849 1.00 41.81 168 PRO A CA 1
ATOM 1368 C C . PRO A 1 168 ? -13.317 -42.067 -39.041 1.00 41.81 168 PRO A C 1
ATOM 1370 O O . PRO A 1 168 ? -13.779 -40.932 -38.951 1.00 41.81 168 PRO A O 1
ATOM 1373 N N . ARG A 1 169 ? -12.798 -42.539 -40.178 1.00 41.06 169 ARG A N 1
ATOM 1374 C CA . ARG A 1 169 ? -12.874 -41.867 -41.478 1.00 41.06 169 ARG A CA 1
ATOM 1375 C C . ARG A 1 169 ? -14.301 -42.027 -42.011 1.00 41.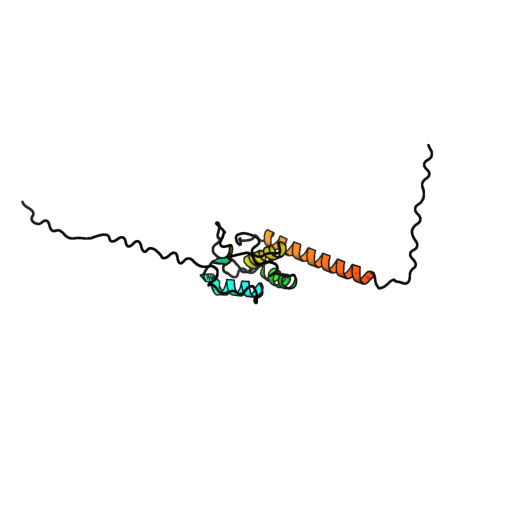06 169 ARG A C 1
ATOM 1377 O O . ARG A 1 169 ? -14.632 -43.071 -42.567 1.00 41.06 169 ARG A O 1
ATOM 1384 N N . THR A 1 170 ? -15.154 -41.024 -41.828 1.00 53.09 170 THR A N 1
ATOM 1385 C CA . THR A 1 170 ? -16.453 -40.977 -42.506 1.00 53.09 170 THR A CA 1
ATOM 1386 C C . THR A 1 170 ? -16.249 -40.703 -43.995 1.00 53.09 170 THR A C 1
ATOM 1388 O O . THR A 1 170 ? -15.606 -39.740 -44.406 1.00 53.09 170 THR A O 1
ATOM 1391 N N . LEU A 1 171 ? -16.764 -41.635 -44.795 1.00 42.41 171 LEU A N 1
ATOM 1392 C CA . LEU A 1 171 ? -16.885 -41.590 -46.245 1.00 42.41 171 LEU A CA 1
ATOM 1393 C C . LEU A 1 171 ? -17.847 -40.469 -46.657 1.00 42.41 171 LEU A C 1
ATOM 1395 O O . LEU A 1 171 ? -19.014 -40.499 -46.276 1.00 42.41 171 LEU A O 1
ATOM 1399 N N . ALA A 1 172 ? -17.376 -39.533 -47.479 1.00 44.28 172 ALA A N 1
ATOM 1400 C CA . ALA A 1 172 ? -18.244 -38.700 -48.298 1.00 44.28 172 ALA A CA 1
ATOM 1401 C C . ALA A 1 172 ? -18.574 -39.468 -49.590 1.00 44.28 172 ALA A C 1
ATOM 1403 O O . ALA A 1 172 ? -17.686 -39.763 -50.392 1.00 44.28 172 ALA A O 1
ATOM 1404 N N . LYS A 1 173 ? -19.849 -39.821 -49.750 1.00 47.94 173 LYS A N 1
ATOM 1405 C CA . LYS A 1 173 ? -20.497 -40.148 -51.021 1.00 47.94 173 LYS A CA 1
ATOM 1406 C C . LYS A 1 173 ? -21.704 -39.224 -51.131 1.00 47.94 173 LYS A C 1
ATOM 1408 O O . LYS A 1 173 ? -22.629 -39.381 -50.341 1.00 47.94 173 LYS A O 1
ATOM 1413 N N . GLU A 1 174 ? -21.607 -38.267 -52.046 1.00 46.66 174 GLU A N 1
ATOM 1414 C CA . GLU A 1 174 ? -22.552 -37.885 -53.117 1.00 46.66 174 GLU A CA 1
ATOM 1415 C C . GLU A 1 174 ? -22.298 -36.439 -53.550 1.00 46.66 174 GLU A C 1
ATOM 1417 O O . GLU A 1 174 ? -22.189 -35.558 -52.668 1.00 46.66 174 GLU A O 1
#